Protein AF-A0A7W8ZI44-F1 (afd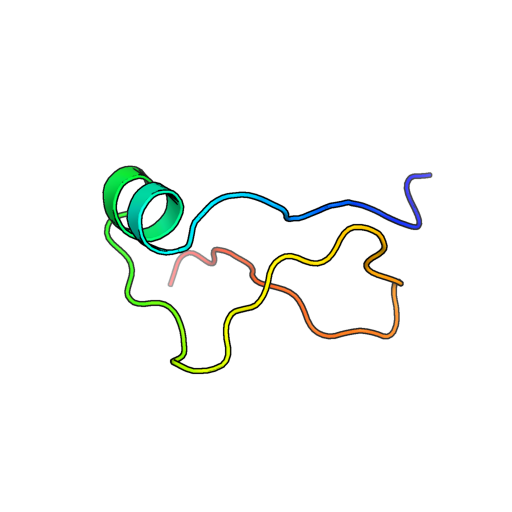b_monomer_lite)

Organism: NCBI:txid188932

Secondary structure (DSSP, 8-state):
----EEE-S-HHHHHHHH--PPPTT---EEEE-TTS--------

InterPro domains:
  IPR003738 SOS response associated peptidase (SRAP) [PF02586] (1-43)
  IPR036590 SOS response associated peptidase-like [G3DSA:3.90.1680.10] (1-44)
  IPR036590 SOS response associated peptidase-like [SSF143081] (2-43)

pLDDT: mean 85.44, std 7.27, range [51.78, 92.12]

Radius of gyration: 11.3 Å; chains: 1; bounding box: 24×20×29 Å

Structure (mmCIF, N/CA/C/O backbone):
data_AF-A0A7W8ZI44-F1
#
_entry.id   AF-A0A7W8ZI44-F1
#
loop_
_atom_site.group_PDB
_atom_site.id
_atom_site.type_symbol
_atom_site.label_atom_id
_atom_site.label_alt_id
_atom_site.label_comp_id
_atom_site.label_asym_id
_atom_site.label_entity_id
_atom_site.label_seq_id
_atom_site.pdbx_PDB_ins_code
_atom_site.Cartn_x
_atom_site.Cartn_y
_atom_site.Cartn_z
_atom_site.occupancy
_atom_site.B_iso_or_equiv
_atom_site.auth_seq_id
_atom_site.auth_comp_id
_atom_site.auth_asym_id
_atom_site.auth_atom_id
_atom_site.pdbx_PDB_model_num
ATOM 1 N N . MET A 1 1 ? -9.957 0.592 -18.729 1.00 51.78 1 MET A N 1
ATOM 2 C CA . MET A 1 1 ? -9.789 -0.645 -17.937 1.00 51.78 1 MET A CA 1
ATOM 3 C C . MET A 1 1 ? -8.426 -0.575 -17.259 1.00 51.78 1 MET A C 1
ATOM 5 O O . MET A 1 1 ? -7.423 -0.655 -17.955 1.00 51.78 1 MET A O 1
ATOM 9 N N . CYS A 1 2 ? -8.364 -0.319 -15.951 1.00 75.81 2 CYS A N 1
ATOM 10 C CA . CYS A 1 2 ? -7.092 -0.224 -15.223 1.00 75.81 2 CYS A CA 1
ATOM 11 C C . CYS A 1 2 ? -6.721 -1.609 -14.685 1.00 75.81 2 CYS A C 1
ATOM 13 O O . CYS A 1 2 ? -7.224 -2.019 -13.647 1.00 75.81 2 CYS A O 1
ATOM 15 N N . ALA A 1 3 ? -5.884 -2.347 -15.416 1.00 80.69 3 ALA A N 1
ATOM 16 C CA . ALA A 1 3 ? -5.454 -3.690 -15.015 1.00 80.69 3 ALA A CA 1
ATOM 17 C C . ALA A 1 3 ? -4.260 -3.678 -14.045 1.00 80.69 3 ALA A C 1
ATOM 19 O O . ALA A 1 3 ? -3.912 -4.718 -13.499 1.00 80.69 3 ALA A O 1
ATOM 20 N N . ARG A 1 4 ? -3.595 -2.531 -13.861 1.00 88.69 4 ARG A N 1
ATOM 21 C CA . ARG A 1 4 ? -2.440 -2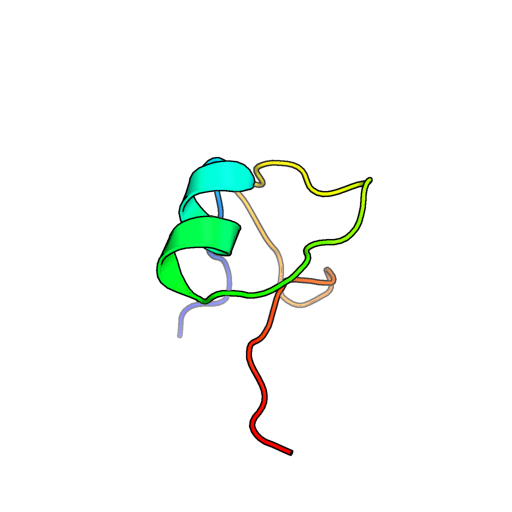.383 -12.967 1.00 88.69 4 ARG A CA 1
ATOM 22 C C . ARG A 1 4 ? -2.497 -1.046 -12.248 1.00 88.69 4 ARG A C 1
ATOM 24 O O . ARG A 1 4 ? -2.973 -0.066 -12.821 1.00 88.69 4 ARG A O 1
ATOM 31 N N . TYR A 1 5 ? -2.005 -1.013 -11.018 1.00 88.56 5 TYR A N 1
ATOM 32 C CA . TYR A 1 5 ? -1.918 0.207 -10.221 1.00 88.56 5 TYR A CA 1
ATOM 33 C C . TYR A 1 5 ? -0.726 0.167 -9.264 1.00 88.56 5 TYR A C 1
ATOM 35 O O . TYR A 1 5 ? -0.065 -0.860 -9.089 1.00 88.56 5 TYR A O 1
ATOM 43 N N . 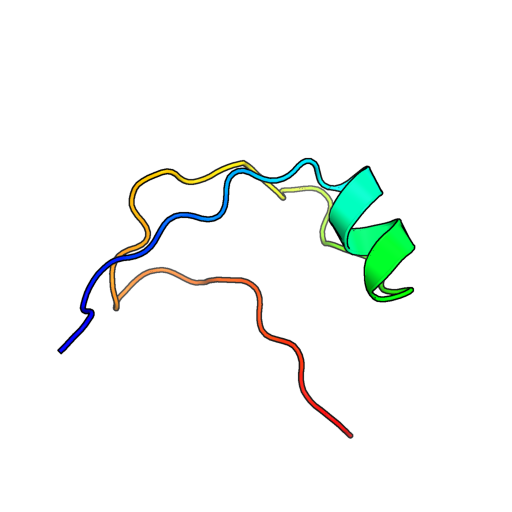THR A 1 6 ? -0.441 1.321 -8.669 1.00 90.69 6 THR A N 1
ATOM 44 C CA . THR A 1 6 ? 0.690 1.529 -7.767 1.00 90.69 6 THR A CA 1
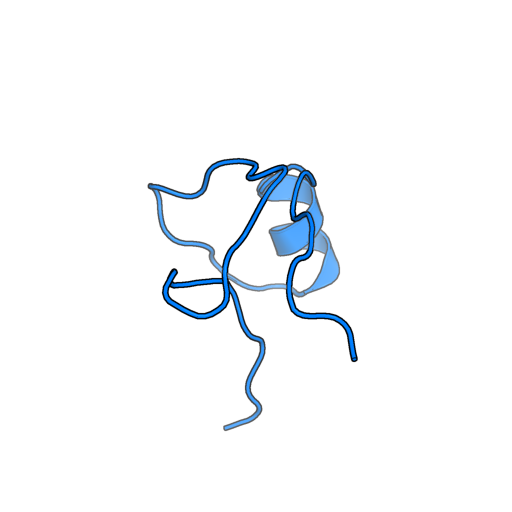ATOM 45 C C . THR A 1 6 ? 0.189 1.848 -6.366 1.00 90.69 6 THR A C 1
ATOM 47 O O . THR A 1 6 ? -0.653 2.731 -6.207 1.00 90.69 6 THR A O 1
ATOM 50 N N . LEU A 1 7 ? 0.749 1.196 -5.352 1.00 89.69 7 LEU A N 1
ATOM 51 C CA . LEU A 1 7 ? 0.568 1.560 -3.951 1.00 89.69 7 LEU A CA 1
ATOM 52 C C . LEU A 1 7 ? 1.947 1.773 -3.333 1.00 89.69 7 LEU A C 1
ATOM 54 O O . LEU A 1 7 ? 2.621 0.827 -2.938 1.00 89.69 7 LEU A O 1
ATOM 58 N N . THR A 1 8 ? 2.389 3.026 -3.314 1.00 92.12 8 THR A N 1
ATOM 59 C CA . THR A 1 8 ? 3.750 3.406 -2.906 1.00 92.12 8 THR A CA 1
ATOM 60 C C . THR A 1 8 ? 3.774 4.251 -1.642 1.00 92.12 8 THR A C 1
ATOM 62 O O . THR A 1 8 ? 4.841 4.708 -1.240 1.00 92.12 8 THR A O 1
ATOM 65 N N . GLN A 1 9 ? 2.612 4.497 -1.029 1.00 90.62 9 GLN A N 1
ATOM 66 C CA . GLN A 1 9 ? 2.560 5.312 0.174 1.00 90.62 9 GLN A CA 1
ATOM 67 C C . GLN A 1 9 ? 3.167 4.598 1.376 1.00 90.62 9 GLN A C 1
ATOM 69 O O . GLN A 1 9 ? 3.095 3.376 1.497 1.00 90.62 9 GLN A O 1
ATOM 74 N N . GLU A 1 10 ? 3.743 5.375 2.286 1.00 88.00 10 GLU A N 1
ATOM 75 C CA . GLU A 1 10 ? 4.297 4.840 3.526 1.00 88.00 10 GLU A CA 1
ATOM 76 C C . GLU A 1 10 ? 3.189 4.271 4.415 1.00 88.00 10 GLU A C 1
ATOM 78 O O . GLU A 1 10 ? 2.134 4.888 4.589 1.00 88.00 10 GLU A O 1
ATOM 83 N N . GLN A 1 11 ? 3.466 3.122 5.034 1.00 87.06 11 GLN A N 1
ATOM 84 C CA . GLN A 1 11 ? 2.537 2.412 5.918 1.00 87.06 11 GL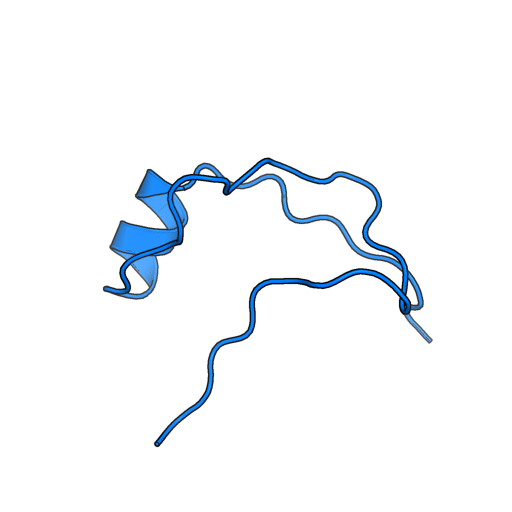N A CA 1
ATOM 85 C C . GLN A 1 11 ? 1.929 3.340 6.977 1.00 87.06 11 GLN A C 1
ATOM 87 O O . GLN A 1 11 ? 0.711 3.414 7.112 1.00 87.06 11 GLN A O 1
ATOM 92 N N . ASN A 1 12 ? 2.771 4.129 7.654 1.00 87.56 12 ASN A N 1
ATOM 93 C CA . ASN A 1 12 ? 2.356 5.059 8.707 1.00 87.56 12 ASN A CA 1
ATOM 94 C C . ASN A 1 12 ? 1.351 6.108 8.213 1.00 87.56 12 ASN A C 1
ATOM 96 O O . ASN A 1 12 ? 0.436 6.475 8.946 1.00 87.56 12 ASN A O 1
ATOM 100 N N . LYS A 1 13 ? 1.492 6.577 6.967 1.00 89.19 13 LYS A N 1
ATOM 101 C CA . LYS A 1 13 ? 0.579 7.569 6.381 1.00 89.19 13 LYS A CA 1
ATOM 102 C C . LYS A 1 13 ? -0.784 6.957 6.078 1.00 89.19 13 LYS A C 1
ATOM 104 O O . LYS A 1 13 ? -1.800 7.597 6.326 1.00 89.19 13 LYS A O 1
ATOM 109 N N . ILE A 1 14 ? -0.808 5.718 5.591 1.00 88.12 14 ILE A N 1
ATOM 110 C CA . ILE A 1 14 ? -2.052 4.982 5.330 1.00 88.12 14 ILE A CA 1
ATOM 111 C C . ILE A 1 14 ? -2.759 4.673 6.655 1.00 88.12 14 ILE A C 1
ATOM 113 O O . ILE A 1 14 ? -3.950 4.938 6.794 1.00 88.12 14 ILE A O 1
ATOM 117 N N . MET A 1 15 ? -2.019 4.190 7.655 1.00 88.31 15 MET A N 1
ATOM 118 C CA . MET A 1 15 ? -2.558 3.913 8.989 1.00 88.31 15 MET A CA 1
ATOM 119 C C . MET A 1 15 ? -3.117 5.172 9.660 1.00 88.31 15 MET A C 1
ATOM 121 O O . MET A 1 15 ? -4.192 5.116 10.245 1.00 88.31 15 MET A O 1
ATOM 125 N N . ALA A 1 16 ? -2.439 6.318 9.539 1.00 89.25 16 ALA A N 1
ATOM 126 C CA . ALA A 1 16 ? -2.930 7.587 10.076 1.00 89.25 16 ALA A CA 1
ATOM 127 C C . ALA A 1 16 ? -4.189 8.091 9.349 1.00 89.25 16 ALA A C 1
ATOM 129 O O . ALA A 1 16 ? -5.112 8.578 9.997 1.00 89.25 16 ALA A O 1
ATOM 130 N N . ALA A 1 17 ? -4.239 7.967 8.018 1.00 88.94 17 ALA A N 1
ATOM 131 C CA . ALA A 1 17 ? -5.357 8.454 7.211 1.00 88.94 17 ALA A CA 1
ATOM 132 C C . ALA A 1 17 ? -6.638 7.630 7.399 1.00 88.94 17 ALA A C 1
ATOM 134 O O . ALA A 1 17 ? -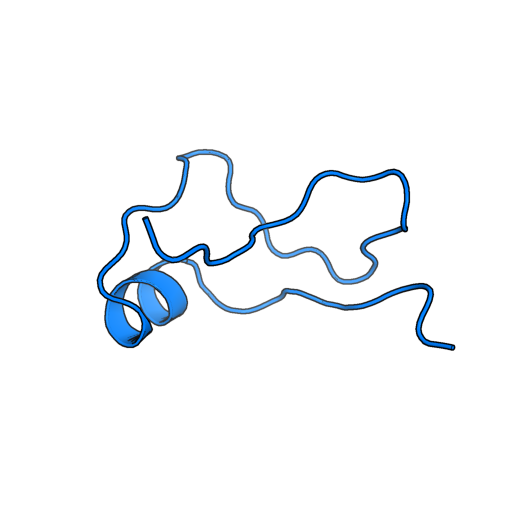7.728 8.194 7.437 1.00 88.94 17 ALA A O 1
ATOM 135 N N . TYR A 1 18 ? -6.506 6.308 7.520 1.00 86.69 18 TYR A N 1
ATOM 136 C CA . TYR A 1 18 ? -7.645 5.389 7.582 1.00 86.69 18 TYR A CA 1
ATOM 137 C C . TYR A 1 18 ? -7.888 4.803 8.979 1.00 86.69 18 TYR A C 1
ATOM 139 O O . TYR A 1 18 ? -8.844 4.060 9.158 1.00 86.69 18 TYR A O 1
ATOM 147 N N . GLN A 1 19 ? -7.048 5.133 9.968 1.00 85.25 19 GLN A N 1
ATOM 148 C CA . GLN A 1 19 ? -7.128 4.633 11.350 1.00 85.25 19 GLN A CA 1
ATOM 149 C C . GLN A 1 19 ? -7.133 3.094 11.454 1.00 85.25 19 GLN A C 1
ATOM 151 O O . GLN A 1 19 ? -7.707 2.514 12.373 1.00 85.25 19 GLN A O 1
ATOM 156 N N . VAL A 1 20 ? -6.463 2.422 10.513 1.00 84.06 20 VAL A N 1
ATOM 157 C CA . VAL A 1 20 ? -6.362 0.956 10.434 1.00 84.06 20 VAL A CA 1
ATOM 158 C C . VAL A 1 20 ? -4.987 0.455 10.871 1.00 84.06 20 VAL A C 1
ATOM 160 O O . VAL A 1 20 ? -4.001 1.193 10.843 1.00 84.06 20 VAL A O 1
ATOM 163 N N . LYS A 1 21 ? -4.903 -0.833 11.224 1.00 83.00 21 LYS A N 1
ATOM 164 C CA . LYS A 1 21 ? -3.630 -1.557 11.356 1.00 83.00 21 LYS A CA 1
ATOM 165 C C . LYS A 1 21 ? -3.337 -2.304 10.059 1.00 83.00 21 LYS A C 1
ATOM 167 O O . LYS A 1 21 ? -4.186 -3.047 9.576 1.00 83.00 21 LYS A O 1
ATOM 172 N N . LEU A 1 22 ? -2.149 -2.089 9.505 1.00 84.06 22 LEU A N 1
ATOM 173 C CA . LEU A 1 22 ? -1.663 -2.809 8.328 1.00 84.06 22 LEU A CA 1
ATOM 174 C C . LEU A 1 22 ? -0.811 -4.015 8.747 1.00 84.06 22 LEU A C 1
ATOM 176 O O . LEU A 1 22 ? -0.234 -3.975 9.834 1.00 84.06 22 LEU A O 1
ATOM 180 N N . PRO A 1 23 ? -0.728 -5.067 7.914 1.00 83.94 23 PRO A N 1
ATOM 181 C CA . PRO A 1 23 ? 0.121 -6.219 8.192 1.00 83.94 23 PRO A CA 1
ATOM 182 C C . PRO A 1 23 ? 1.613 -5.843 8.159 1.00 83.94 23 PRO A C 1
ATOM 184 O O . PRO A 1 23 ? 2.021 -4.915 7.456 1.00 83.94 23 PRO A O 1
ATOM 187 N N . ASP A 1 24 ? 2.422 -6.575 8.928 1.00 83.31 24 ASP A N 1
ATOM 188 C CA . ASP A 1 24 ? 3.851 -6.286 9.140 1.00 83.31 24 ASP A CA 1
ATOM 189 C C . ASP A 1 24 ? 4.705 -6.439 7.869 1.00 83.31 24 ASP A C 1
ATOM 191 O O . ASP A 1 24 ? 5.821 -5.926 7.790 1.00 83.31 24 ASP A O 1
ATOM 195 N N . ASP A 1 25 ? 4.194 -7.138 6.856 1.00 85.25 25 ASP A N 1
ATOM 196 C CA . ASP A 1 25 ? 4.860 -7.380 5.579 1.00 85.25 25 ASP A CA 1
ATOM 197 C C . ASP A 1 25 ? 4.498 -6.354 4.492 1.00 85.25 25 ASP A C 1
ATOM 199 O O . ASP A 1 25 ? 4.871 -6.536 3.328 1.00 85.25 25 ASP A O 1
ATOM 203 N N . TYR A 1 26 ? 3.814 -5.260 4.849 1.00 85.50 26 TYR A N 1
ATOM 204 C CA . TYR A 1 26 ? 3.478 -4.202 3.902 1.00 85.50 26 TYR A CA 1
ATOM 205 C C . TYR A 1 26 ? 4.728 -3.639 3.210 1.00 85.50 26 TYR A C 1
ATOM 207 O O . TYR A 1 26 ? 5.693 -3.198 3.838 1.00 85.50 26 TYR A O 1
ATOM 215 N N . ARG A 1 27 ? 4.690 -3.602 1.874 1.00 86.06 27 ARG A N 1
ATOM 216 C CA . ARG A 1 27 ? 5.746 -3.032 1.034 1.00 86.06 27 ARG A CA 1
ATOM 217 C C . ARG A 1 27 ? 5.137 -2.210 -0.087 1.00 86.06 27 ARG A C 1
ATOM 219 O O . ARG A 1 27 ? 4.141 -2.608 -0.690 1.00 86.06 27 ARG A O 1
ATOM 226 N N . ALA A 1 28 ? 5.790 -1.096 -0.403 1.00 86.81 28 ALA A N 1
ATOM 227 C CA . ALA A 1 28 ? 5.461 -0.308 -1.579 1.00 86.81 28 ALA A CA 1
ATOM 228 C C . ALA A 1 28 ? 5.558 -1.181 -2.842 1.00 86.81 28 ALA A C 1
ATOM 230 O O . ALA A 1 28 ? 6.575 -1.836 -3.080 1.00 86.81 28 ALA A O 1
ATOM 231 N N . ASN A 1 29 ? 4.507 -1.175 -3.659 1.00 88.19 29 ASN A N 1
ATOM 232 C CA . ASN A 1 29 ? 4.458 -1.906 -4.916 1.00 88.19 29 ASN A CA 1
ATOM 233 C C . ASN A 1 29 ? 4.070 -0.957 -6.054 1.00 88.19 29 ASN A C 1
ATOM 235 O O . ASN A 1 29 ? 2.958 -0.434 -6.118 1.00 88.19 29 ASN A O 1
ATOM 239 N N . TYR A 1 30 ? 5.012 -0.751 -6.971 1.00 89.12 30 TYR A N 1
ATOM 240 C CA . TYR A 1 30 ? 4.865 0.123 -8.134 1.00 89.12 30 TYR A CA 1
ATOM 241 C C . TYR A 1 30 ? 4.113 -0.540 -9.293 1.00 89.12 30 TYR A C 1
ATOM 243 O O . TYR A 1 30 ? 3.927 0.093 -10.327 1.00 89.12 30 TYR A O 1
ATOM 251 N N . ASN A 1 31 ? 3.745 -1.821 -9.187 1.00 90.81 31 ASN A N 1
ATOM 252 C CA . ASN A 1 31 ? 3.205 -2.553 -10.323 1.00 90.81 31 ASN A CA 1
ATOM 253 C C . ASN A 1 31 ? 2.297 -3.732 -9.936 1.00 90.81 31 ASN A C 1
ATOM 255 O O . ASN A 1 31 ? 2.529 -4.865 -10.371 1.00 90.81 31 ASN A O 1
ATOM 259 N N . ILE A 1 32 ? 1.254 -3.467 -9.151 1.00 91.19 32 ILE A N 1
ATOM 260 C CA . ILE A 1 32 ? 0.297 -4.483 -8.698 1.00 91.19 32 ILE A CA 1
ATOM 261 C C . ILE A 1 32 ? -0.477 -5.025 -9.904 1.00 91.19 32 ILE A C 1
ATOM 263 O O . ILE A 1 32 ? -1.115 -4.266 -10.636 1.00 91.19 32 ILE A O 1
ATOM 267 N N . ALA A 1 33 ? -0.383 -6.335 -10.130 1.00 91.62 33 ALA A N 1
ATOM 268 C CA . ALA A 1 33 ? -1.126 -7.061 -11.156 1.00 91.62 33 ALA A CA 1
ATOM 269 C C . ALA A 1 33 ? -2.472 -7.583 -10.615 1.00 91.62 33 ALA A C 1
ATOM 271 O O . ALA A 1 33 ? -2.592 -7.790 -9.408 1.00 91.62 33 ALA A O 1
ATOM 272 N N . PRO A 1 34 ? -3.447 -7.917 -11.484 1.00 89.19 34 PRO A N 1
ATOM 273 C CA . PRO A 1 34 ? -4.753 -8.434 -11.057 1.00 89.19 34 PRO A CA 1
ATOM 274 C C . PRO A 1 34 ? -4.689 -9.737 -10.250 1.00 89.19 34 PRO A C 1
ATOM 276 O O . PRO A 1 34 ? -5.602 -10.044 -9.497 1.00 89.19 34 PRO A O 1
ATOM 279 N N . THR A 1 35 ? -3.625 -10.522 -10.426 1.00 90.75 35 THR A N 1
ATOM 280 C CA . THR A 1 35 ? -3.414 -11.807 -9.746 1.00 90.75 35 THR A CA 1
ATOM 281 C C . THR A 1 35 ? -2.683 -11.671 -8.409 1.00 90.75 35 THR A C 1
ATOM 283 O O . THR A 1 35 ? -2.376 -12.682 -7.785 1.00 90.75 35 THR A O 1
ATOM 286 N N . GLN A 1 36 ? -2.320 -10.453 -7.997 1.00 87.31 36 GLN A N 1
ATOM 287 C CA . GLN A 1 36 ? -1.593 -10.198 -6.755 1.00 87.31 36 GLN A CA 1
ATOM 288 C C . GLN A 1 36 ? -2.542 -9.690 -5.670 1.00 87.31 36 GLN A C 1
ATOM 290 O O . GLN A 1 36 ? -3.429 -8.883 -5.938 1.00 87.31 36 GLN A O 1
ATOM 295 N N . ASN A 1 37 ? -2.310 -10.120 -4.430 1.00 86.88 37 ASN A N 1
ATOM 296 C CA . ASN A 1 37 ? -3.032 -9.589 -3.279 1.00 86.88 37 ASN A CA 1
ATOM 297 C C . ASN A 1 37 ? -2.667 -8.116 -3.058 1.00 86.88 37 ASN A C 1
ATOM 299 O O . ASN A 1 37 ? -1.513 -7.710 -3.219 1.00 86.88 37 ASN A O 1
ATOM 303 N N . SER A 1 38 ? -3.657 -7.319 -2.668 1.00 86.38 38 SER A N 1
ATOM 304 C CA . SER A 1 38 ? -3.498 -5.897 -2.387 1.00 86.38 38 SER A CA 1
ATOM 305 C C . SER A 1 38 ? -4.388 -5.477 -1.226 1.00 86.38 38 SER A C 1
ATOM 307 O O . SER A 1 38 ? -5.317 -6.193 -0.856 1.00 86.38 38 SER A O 1
ATOM 309 N N . LEU A 1 39 ? -4.091 -4.316 -0.649 1.00 86.06 39 LEU A N 1
ATOM 310 C CA . LEU A 1 39 ? -4.884 -3.755 0.433 1.00 86.06 39 LEU A CA 1
ATOM 311 C C . LEU A 1 39 ? -6.227 -3.256 -0.100 1.00 86.06 39 LEU A C 1
ATOM 313 O O . LEU A 1 39 ? -6.284 -2.541 -1.101 1.00 86.06 39 LEU A O 1
ATOM 317 N N . VAL A 1 40 ? -7.295 -3.600 0.612 1.00 85.62 40 VAL A N 1
ATOM 318 C CA . VAL A 1 40 ? -8.650 -3.127 0.343 1.00 85.62 40 VAL A CA 1
ATOM 319 C C . VAL A 1 40 ? -9.281 -2.681 1.657 1.00 85.62 40 VAL A C 1
ATOM 321 O O . VAL A 1 40 ? -8.993 -3.249 2.709 1.00 85.62 40 VAL A O 1
ATOM 324 N N . ILE A 1 41 ? -10.119 -1.650 1.594 1.00 83.44 41 ILE A N 1
ATOM 325 C CA . ILE A 1 41 ? -10.912 -1.191 2.735 1.00 83.44 41 ILE A CA 1
ATOM 326 C C . ILE A 1 41 ? -12.330 -1.720 2.532 1.00 83.44 41 ILE A C 1
ATOM 328 O O . ILE A 1 41 ? -12.946 -1.440 1.504 1.00 83.44 41 ILE A O 1
ATOM 332 N N . THR A 1 42 ? -12.838 -2.480 3.497 1.00 84.00 42 THR A N 1
ATOM 333 C CA . THR A 1 42 ? -14.211 -3.001 3.513 1.00 84.00 42 THR A CA 1
ATOM 334 C C . THR A 1 42 ? -14.960 -2.429 4.713 1.00 84.00 42 THR A C 1
ATOM 336 O O . THR A 1 42 ? -14.368 -2.247 5.775 1.00 84.00 42 THR A O 1
ATOM 339 N N . SER A 1 43 ? -16.250 -2.128 4.552 1.00 79.88 43 SER A N 1
ATOM 340 C CA . SER A 1 43 ? -17.158 -1.869 5.672 1.00 79.88 43 SER A CA 1
ATOM 341 C C . SER A 1 43 ? -17.774 -3.200 6.101 1.00 79.88 43 SER A C 1
ATOM 343 O O . SER A 1 43 ? -18.553 -3.760 5.329 1.00 79.88 43 SER A O 1
ATOM 345 N N . ASP A 1 44 ? -17.412 -3.710 7.271 1.00 60.06 44 ASP A N 1
ATOM 346 C CA . ASP A 1 44 ? -18.329 -4.579 8.022 1.00 60.06 44 ASP A CA 1
ATOM 347 C C . ASP A 1 44 ? -19.291 -3.696 8.830 1.00 60.06 44 ASP A C 1
ATOM 349 O O . ASP A 1 44 ? -18.820 -2.660 9.362 1.00 60.06 44 ASP A O 1
#

Sequence (44 aa):
MCARYTLTQEQNKIMAAYQVKLPDDYRANYNIAPTQNSLVITSD

Foldseek 3Di:
DPQWAWDADDLVVVCVVVVDDDDPPDHTDGTDGPPDDDDDDDDD